Protein AF-X1TAF6-F1 (afdb_monomer_lite)

Organism: NCBI:txid412755

InterPro domains:
  IPR013785 Aldolase-type TIM barrel [G3DSA:3.20.20.70] (1-47)

Radius of gyration: 11.43 Å; chains: 1; bounding box: 29×18×26 Å

Sequence (47 aa):
MVIETNITKMFGIKHPIVAAPMGPFHTTDMCIAISEAGGLGVGAIAM

Structure (mmCIF, N/CA/C/O backbone):
data_AF-X1TAF6-F1
#
_entry.id   AF-X1TAF6-F1
#
loop_
_atom_site.group_PDB
_atom_site.id
_atom_site.type_symbol
_atom_site.label_atom_id
_atom_site.label_alt_id
_atom_site.label_comp_id
_atom_site.label_asym_id
_atom_site.label_entity_id
_atom_site.label_seq_id
_atom_site.pdbx_PDB_ins_code
_atom_site.Cartn_x
_atom_site.Cartn_y
_atom_site.Cartn_z
_atom_site.occupancy
_atom_site.B_iso_or_equiv
_atom_site.auth_seq_id
_atom_site.auth_comp_id
_atom_site.auth_asym_id
_atom_site.auth_atom_id
_atom_site.pdbx_PDB_model_num
ATOM 1 N N . MET A 1 1 ? -14.230 -4.315 4.328 1.00 62.94 1 MET A N 1
ATOM 2 C CA . MET A 1 1 ? -13.005 -3.821 4.993 1.00 62.94 1 MET A CA 1
ATOM 3 C C . MET A 1 1 ? -12.765 -4.717 6.195 1.00 62.94 1 MET A C 1
ATOM 5 O O . MET A 1 1 ? -13.706 -4.910 6.949 1.00 62.94 1 MET A O 1
ATOM 9 N N . VAL A 1 2 ? -11.585 -5.331 6.318 1.00 82.50 2 VAL A N 1
ATOM 10 C CA . VAL A 1 2 ? -11.293 -6.278 7.418 1.00 82.50 2 VAL A CA 1
ATOM 11 C C . VAL A 1 2 ? -10.572 -5.584 8.581 1.00 82.50 2 VAL A C 1
ATOM 13 O O . VAL A 1 2 ? -10.748 -5.978 9.726 1.00 82.50 2 VAL A O 1
ATOM 16 N N . ILE A 1 3 ? -9.797 -4.529 8.300 1.00 93.88 3 ILE A N 1
ATOM 17 C CA . ILE A 1 3 ? -9.011 -3.783 9.292 1.00 93.88 3 ILE A CA 1
ATOM 18 C C . ILE A 1 3 ? -9.157 -2.287 8.998 1.00 93.88 3 ILE A C 1
ATOM 20 O O . ILE A 1 3 ? -8.850 -1.854 7.888 1.00 93.88 3 ILE A O 1
ATOM 24 N N . GLU A 1 4 ? -9.607 -1.516 9.987 1.00 95.69 4 GLU A N 1
ATOM 25 C CA . GLU A 1 4 ? -9.718 -0.056 9.923 1.00 95.69 4 GLU A CA 1
ATOM 26 C C . GLU A 1 4 ? -8.660 0.589 10.830 1.00 95.69 4 GLU A C 1
ATOM 28 O O . GLU A 1 4 ? -8.504 0.205 11.989 1.00 95.69 4 GLU A O 1
ATOM 33 N N . THR A 1 5 ? -7.923 1.572 10.311 1.00 96.62 5 THR A N 1
ATOM 34 C CA . THR A 1 5 ? -6.881 2.299 11.049 1.00 96.62 5 THR A CA 1
ATOM 35 C C . THR A 1 5 ? -6.957 3.801 10.768 1.00 96.62 5 THR A C 1
ATOM 37 O O . THR A 1 5 ? -7.693 4.262 9.895 1.00 96.62 5 THR A O 1
ATOM 40 N N . ASN A 1 6 ? -6.158 4.601 11.477 1.00 97.75 6 ASN A N 1
ATOM 41 C CA . ASN A 1 6 ? -6.046 6.031 11.170 1.00 97.75 6 ASN A CA 1
ATOM 42 C C . ASN A 1 6 ? -5.513 6.280 9.746 1.00 97.75 6 ASN A C 1
ATOM 44 O O . ASN A 1 6 ? -5.893 7.267 9.126 1.00 97.75 6 ASN A O 1
ATOM 48 N N . ILE A 1 7 ? -4.699 5.369 9.199 1.00 96.56 7 ILE A N 1
ATOM 49 C CA . ILE A 1 7 ? -4.164 5.464 7.832 1.00 96.56 7 ILE A CA 1
ATOM 50 C C . ILE A 1 7 ? -5.270 5.248 6.794 1.00 96.56 7 ILE A C 1
ATOM 52 O O . ILE A 1 7 ? -5.378 6.032 5.854 1.00 96.56 7 ILE A O 1
ATOM 56 N N . THR A 1 8 ? -6.138 4.244 6.975 1.00 96.44 8 THR A N 1
ATOM 57 C CA . THR A 1 8 ? -7.261 4.021 6.044 1.00 96.44 8 THR A CA 1
ATOM 58 C C . THR A 1 8 ? -8.210 5.217 6.016 1.00 96.44 8 THR A C 1
ATOM 60 O O . THR A 1 8 ? -8.653 5.617 4.944 1.00 96.44 8 THR A O 1
ATOM 63 N N . LYS A 1 9 ? -8.458 5.843 7.176 1.00 97.06 9 LYS A N 1
ATOM 64 C CA . LYS A 1 9 ? -9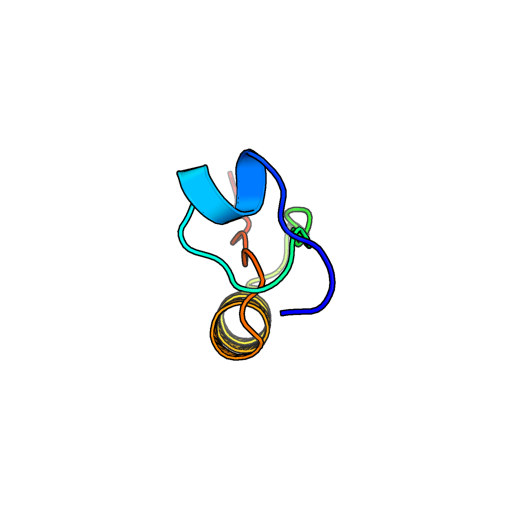.274 7.064 7.296 1.00 97.06 9 LYS A CA 1
ATOM 65 C C . LYS A 1 9 ? -8.613 8.283 6.658 1.00 97.06 9 LYS A C 1
ATOM 67 O O . LYS A 1 9 ? -9.276 9.025 5.945 1.00 97.06 9 LYS A O 1
ATOM 72 N N . MET A 1 10 ? -7.319 8.480 6.905 1.00 97.56 10 MET A N 1
ATOM 73 C CA . MET A 1 10 ? -6.567 9.636 6.412 1.00 97.56 10 MET A CA 1
ATOM 74 C C . MET A 1 10 ? -6.459 9.653 4.883 1.00 97.56 10 MET A C 1
ATOM 76 O O . MET A 1 10 ? -6.565 10.718 4.283 1.00 97.56 10 MET A O 1
ATOM 80 N N . PHE A 1 11 ? -6.264 8.489 4.260 1.00 95.81 11 PHE A N 1
ATOM 81 C CA . PHE A 1 11 ? -6.041 8.381 2.813 1.00 95.81 11 PHE A CA 1
ATOM 82 C C . PHE A 1 11 ? -7.251 7.861 2.025 1.00 95.81 11 PHE A C 1
ATOM 84 O O . PHE A 1 11 ? -7.174 7.748 0.806 1.00 95.81 11 PHE A O 1
ATOM 91 N N . GLY A 1 12 ? -8.362 7.526 2.688 1.00 95.69 12 GLY A N 1
ATOM 92 C CA . GLY A 1 12 ? -9.570 7.019 2.026 1.00 95.69 12 GLY A CA 1
ATOM 93 C C . GLY A 1 12 ? -9.403 5.642 1.367 1.00 95.69 12 GLY A C 1
ATOM 94 O O . GLY A 1 12 ? -10.133 5.314 0.434 1.00 95.69 12 GLY A O 1
ATOM 95 N N . ILE A 1 13 ? -8.446 4.834 1.831 1.00 96.50 13 ILE A N 1
ATOM 96 C CA . ILE A 1 13 ? -8.130 3.509 1.273 1.00 96.50 13 ILE A CA 1
ATOM 97 C C . ILE A 1 13 ? -8.855 2.387 2.030 1.00 96.50 13 ILE A C 1
ATOM 99 O O . ILE A 1 13 ? -9.153 2.498 3.220 1.00 96.50 13 ILE A O 1
ATOM 103 N N . LYS A 1 14 ? -9.132 1.270 1.348 1.00 96.19 14 LYS A N 1
ATOM 104 C CA . LYS A 1 14 ? -9.853 0.112 1.913 1.00 96.19 14 LYS A CA 1
ATOM 105 C C . LYS A 1 14 ? -8.975 -0.749 2.816 1.00 96.19 14 LYS A C 1
ATOM 107 O O . LYS A 1 14 ? -9.493 -1.401 3.723 1.00 96.19 14 LYS A O 1
ATOM 112 N N . HIS A 1 15 ? -7.676 -0.792 2.537 1.00 95.81 15 HIS A N 1
ATOM 113 C CA . HIS A 1 15 ? -6.710 -1.633 3.232 1.00 95.81 15 HIS A CA 1
ATOM 114 C C . HIS A 1 15 ? -5.537 -0.783 3.722 1.00 95.81 15 HIS A C 1
ATOM 116 O O . HIS A 1 15 ? -5.053 0.050 2.957 1.00 95.81 15 HIS A O 1
ATOM 122 N N . PRO A 1 16 ? -5.028 -0.995 4.951 1.00 96.44 16 PRO A N 1
ATOM 123 C CA . PRO A 1 16 ? -3.838 -0.308 5.453 1.00 96.44 16 PRO A CA 1
ATOM 124 C C . PRO A 1 16 ? -2.556 -0.895 4.827 1.00 96.44 16 PRO A C 1
ATOM 126 O O . PRO A 1 16 ? -1.636 -1.293 5.534 1.00 96.44 16 PRO A O 1
ATOM 129 N N . ILE A 1 17 ? -2.523 -1.009 3.498 1.00 95.75 17 ILE A N 1
ATOM 130 C CA . ILE A 1 17 ? -1.435 -1.595 2.714 1.00 95.75 17 ILE A CA 1
ATOM 131 C C . ILE A 1 17 ? -0.906 -0.515 1.779 1.00 95.75 17 ILE A C 1
ATOM 133 O O . ILE A 1 17 ? -1.666 0.087 1.019 1.00 95.75 17 ILE A O 1
ATOM 137 N N . VAL A 1 18 ? 0.402 -0.287 1.845 1.00 95.25 18 VAL A N 1
ATOM 138 C CA . VAL A 1 18 ? 1.106 0.727 1.060 1.00 95.25 18 VAL A CA 1
ATOM 139 C C . VAL A 1 18 ? 2.198 0.039 0.255 1.00 95.25 18 VAL A C 1
ATOM 141 O O . VAL A 1 18 ? 2.978 -0.737 0.809 1.00 95.25 18 VAL A O 1
ATOM 144 N N . ALA A 1 19 ? 2.261 0.325 -1.043 1.00 94.06 19 ALA A N 1
ATOM 145 C CA . ALA A 1 19 ? 3.379 -0.103 -1.872 1.00 94.06 19 ALA A CA 1
ATOM 146 C C . ALA A 1 19 ? 4.581 0.804 -1.596 1.00 94.06 19 ALA A C 1
ATOM 148 O O . ALA A 1 19 ? 4.469 2.024 -1.713 1.00 94.06 19 ALA A O 1
ATOM 149 N N . ALA A 1 20 ? 5.732 0.234 -1.244 1.00 92.00 20 ALA A N 1
ATOM 150 C CA . ALA A 1 20 ? 6.960 1.017 -1.187 1.00 92.00 20 ALA A CA 1
ATOM 151 C C . ALA A 1 20 ? 7.349 1.480 -2.607 1.00 92.00 20 ALA A C 1
ATOM 153 O O . ALA A 1 20 ? 7.144 0.727 -3.562 1.00 92.00 20 ALA A O 1
ATOM 154 N N . PRO A 1 21 ? 7.926 2.683 -2.773 1.00 89.06 21 PRO A N 1
ATOM 155 C CA . PRO A 1 21 ? 8.430 3.119 -4.069 1.00 89.06 21 PRO A CA 1
ATOM 156 C C . PRO A 1 21 ? 9.579 2.208 -4.522 1.00 89.06 21 PRO A C 1
ATOM 158 O O . PRO A 1 21 ? 10.585 2.064 -3.829 1.00 89.06 21 PRO A O 1
ATOM 161 N N . MET A 1 22 ? 9.431 1.599 -5.699 1.00 87.44 22 MET A N 1
ATOM 162 C CA . MET A 1 22 ? 10.403 0.671 -6.288 1.00 87.44 22 MET A CA 1
ATOM 163 C C . MET A 1 22 ? 11.086 1.309 -7.507 1.00 87.44 22 MET A C 1
ATOM 165 O O . MET A 1 22 ? 10.748 1.016 -8.653 1.00 87.44 22 MET A O 1
ATOM 169 N N . GLY A 1 23 ? 12.033 2.221 -7.267 1.00 83.19 23 GLY A N 1
ATOM 170 C CA . GLY A 1 23 ? 12.896 2.768 -8.325 1.00 83.19 23 GLY A CA 1
ATOM 171 C C . GLY A 1 23 ? 13.960 1.757 -8.788 1.00 83.19 23 GLY A C 1
ATOM 172 O O . GLY A 1 23 ? 14.245 0.808 -8.052 1.00 83.19 23 GLY A O 1
ATOM 173 N N . PRO A 1 24 ? 14.569 1.927 -9.982 1.00 86.38 24 PRO A N 1
ATOM 174 C CA . PRO A 1 24 ? 14.411 3.004 -10.973 1.00 86.38 24 PRO A CA 1
ATOM 175 C C . PRO A 1 24 ? 13.349 2.710 -12.058 1.00 86.38 24 PRO A C 1
ATOM 177 O O . PRO A 1 24 ? 13.413 3.252 -13.159 1.00 86.38 24 PRO A O 1
ATOM 180 N N . PHE A 1 25 ? 12.396 1.814 -11.797 1.00 82.62 25 PHE A N 1
ATOM 181 C CA . PHE A 1 25 ? 11.441 1.354 -12.806 1.00 82.62 25 PHE A CA 1
ATOM 182 C C . PHE A 1 25 ? 10.198 2.245 -12.892 1.00 82.62 25 PHE A C 1
ATOM 184 O O . PHE A 1 25 ? 9.678 2.723 -11.880 1.00 82.62 25 PHE A O 1
ATOM 191 N N . HIS A 1 26 ? 9.657 2.393 -14.103 1.00 82.81 26 HIS A N 1
ATOM 192 C CA . HIS A 1 26 ? 8.328 2.963 -14.301 1.00 82.81 26 HIS A CA 1
ATOM 193 C C . HIS A 1 26 ? 7.272 1.964 -13.8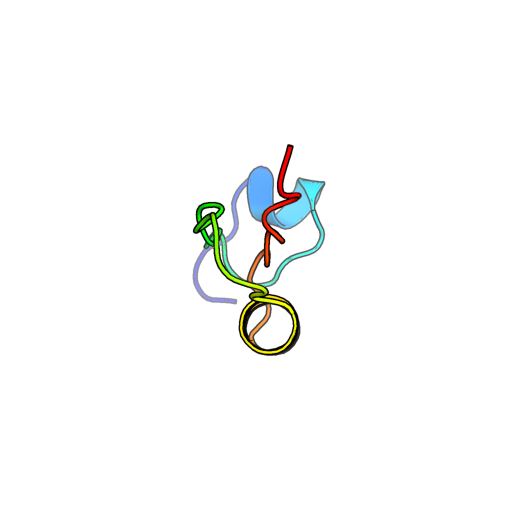20 1.00 82.81 26 HIS A C 1
ATOM 195 O O . HIS A 1 26 ? 7.002 0.958 -14.467 1.00 82.81 26 HIS A O 1
ATOM 201 N N . THR A 1 27 ? 6.688 2.244 -12.658 1.00 89.19 27 THR A N 1
ATOM 202 C CA . THR A 1 27 ? 5.761 1.351 -11.943 1.00 89.19 27 THR A CA 1
ATOM 203 C C . THR A 1 27 ? 4.311 1.845 -11.994 1.00 89.19 27 THR A C 1
ATOM 205 O O . THR A 1 27 ? 3.528 1.580 -11.085 1.00 89.19 27 THR A O 1
ATOM 208 N N . THR A 1 28 ? 3.926 2.557 -13.061 1.00 91.50 28 THR A N 1
ATOM 209 C CA . THR A 1 28 ? 2.582 3.148 -13.210 1.00 91.50 28 THR A CA 1
ATOM 210 C C . THR A 1 28 ? 1.478 2.097 -13.125 1.00 91.50 28 THR A C 1
ATOM 212 O O . THR A 1 28 ? 0.573 2.244 -12.308 1.00 91.50 28 THR A O 1
ATOM 215 N N . ASP A 1 29 ? 1.585 1.006 -13.886 1.00 93.44 29 ASP A N 1
ATOM 216 C CA . ASP A 1 29 ? 0.567 -0.054 -13.896 1.00 93.44 29 ASP A CA 1
ATOM 217 C C . ASP A 1 29 ? 0.440 -0.735 -12.528 1.00 93.44 29 ASP A C 1
ATOM 219 O O . ASP A 1 29 ? -0.662 -1.017 -12.062 1.00 93.44 29 ASP A O 1
ATOM 223 N N . MET A 1 30 ? 1.565 -0.931 -11.832 1.00 92.19 30 MET A N 1
ATOM 224 C CA . MET A 1 30 ? 1.578 -1.463 -10.467 1.00 92.19 30 MET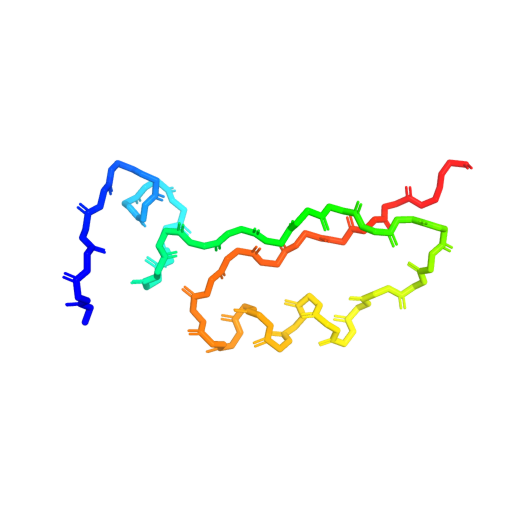 A CA 1
ATOM 225 C C . MET A 1 30 ? 0.892 -0.500 -9.485 1.00 92.19 30 MET A C 1
ATOM 227 O O . MET A 1 30 ? 0.102 -0.930 -8.646 1.00 92.19 30 MET A O 1
ATOM 231 N N . CYS A 1 31 ? 1.165 0.802 -9.592 1.00 94.19 31 CYS A N 1
ATOM 232 C CA . CYS A 1 31 ? 0.535 1.833 -8.771 1.00 94.19 31 CYS A CA 1
ATOM 233 C C . CYS A 1 31 ? -0.989 1.874 -8.982 1.00 94.19 31 CYS A C 1
ATOM 235 O O . CYS A 1 31 ? -1.748 1.936 -8.008 1.00 94.19 31 CYS A O 1
ATOM 237 N N . ILE A 1 32 ? -1.435 1.769 -10.239 1.00 95.38 32 ILE A N 1
ATOM 238 C CA . ILE A 1 32 ? -2.854 1.696 -10.606 1.00 95.38 32 ILE A CA 1
ATOM 239 C C . ILE A 1 32 ? -3.487 0.441 -10.001 1.00 95.38 32 ILE A C 1
ATOM 241 O O . ILE A 1 32 ? -4.451 0.561 -9.249 1.00 95.38 32 ILE A O 1
ATOM 245 N N . ALA A 1 33 ? -2.905 -0.738 -10.234 1.00 96.50 33 ALA A N 1
ATOM 246 C CA . ALA A 1 33 ? -3.453 -2.008 -9.756 1.00 96.50 33 ALA A CA 1
ATOM 247 C C . ALA A 1 33 ? -3.632 -2.039 -8.226 1.00 96.50 33 ALA A C 1
ATOM 249 O O . ALA A 1 33 ? -4.645 -2.517 -7.714 1.00 96.50 33 ALA A O 1
ATOM 250 N N . ILE A 1 34 ? -2.673 -1.486 -7.476 1.00 95.38 34 ILE A N 1
ATOM 251 C CA . ILE A 1 34 ? -2.753 -1.400 -6.009 1.00 95.38 34 ILE A CA 1
ATOM 252 C C . ILE A 1 34 ? -3.847 -0.422 -5.566 1.00 95.38 34 ILE A C 1
ATOM 254 O O . ILE A 1 34 ? -4.571 -0.701 -4.606 1.00 95.38 34 ILE A O 1
ATOM 258 N N . SER A 1 35 ? -3.992 0.699 -6.273 1.00 96.12 35 SER A N 1
ATOM 259 C CA . SER A 1 35 ? -5.033 1.689 -5.987 1.00 96.12 35 SER A CA 1
ATOM 260 C C . SER A 1 35 ? -6.434 1.124 -6.258 1.00 96.12 35 SER A C 1
ATOM 262 O O . SER A 1 35 ? -7.332 1.286 -5.433 1.00 96.12 35 SER A O 1
ATOM 264 N N . GLU A 1 36 ? -6.618 0.375 -7.350 1.00 97.12 36 GLU A N 1
ATOM 265 C C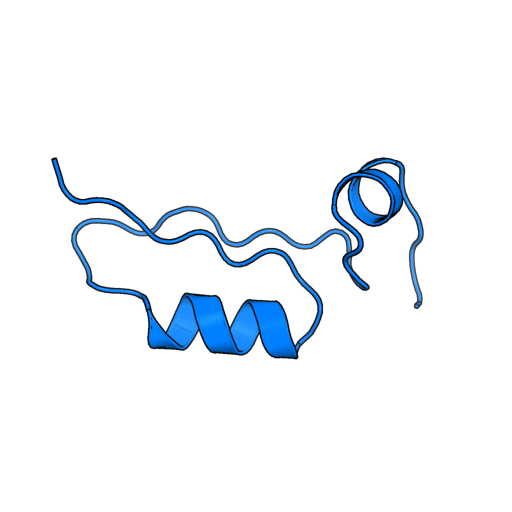A . GLU A 1 36 ? -7.875 -0.317 -7.676 1.00 97.12 36 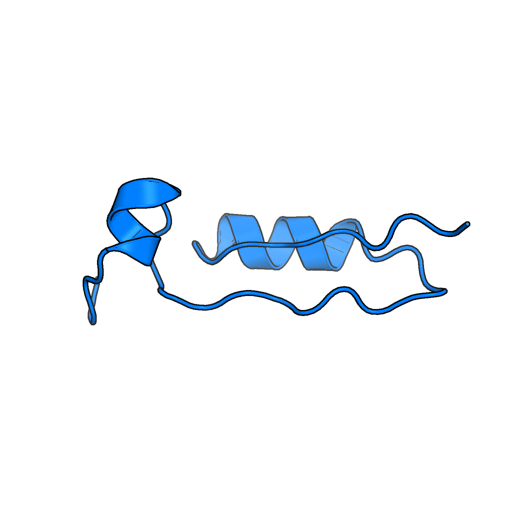GLU A CA 1
ATOM 266 C C . GLU A 1 36 ? -8.226 -1.408 -6.654 1.00 97.12 36 GLU A C 1
ATOM 268 O O . GLU A 1 36 ? -9.382 -1.535 -6.232 1.00 97.12 36 GLU A O 1
ATOM 273 N N . ALA A 1 37 ? -7.218 -2.145 -6.176 1.00 96.38 37 ALA A N 1
ATOM 274 C CA . ALA A 1 37 ? -7.368 -3.104 -5.083 1.00 96.38 37 ALA A CA 1
ATOM 275 C C . ALA A 1 37 ? -7.734 -2.433 -3.740 1.00 96.38 37 ALA A C 1
ATO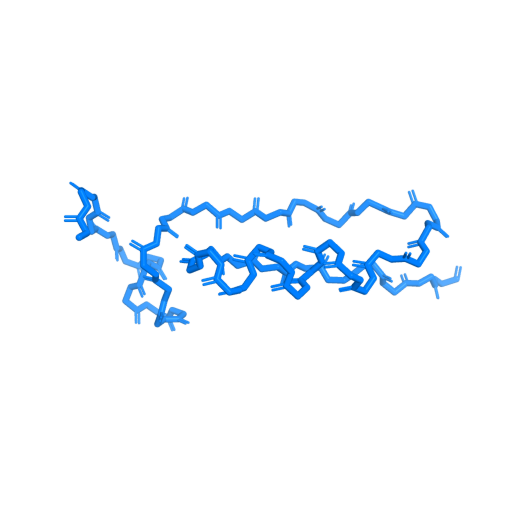M 277 O O . ALA A 1 37 ? -8.148 -3.109 -2.798 1.00 96.38 37 ALA A O 1
ATOM 278 N N . GLY A 1 38 ? -7.633 -1.103 -3.643 1.00 95.19 38 GLY A N 1
ATOM 279 C CA . GLY A 1 38 ? -7.990 -0.321 -2.463 1.00 95.19 38 GLY A CA 1
ATOM 280 C C . GLY A 1 38 ? -6.866 -0.174 -1.439 1.00 95.19 38 GLY A C 1
ATOM 281 O O . GLY A 1 38 ? -7.160 0.094 -0.273 1.00 95.19 38 GLY A O 1
ATOM 282 N N . GLY A 1 39 ? -5.611 -0.374 -1.844 1.00 95.19 39 GLY A N 1
ATOM 283 C CA . GLY A 1 39 ? -4.423 0.045 -1.095 1.00 95.19 39 GLY A CA 1
ATOM 284 C C . GLY A 1 39 ? -3.907 1.409 -1.564 1.00 95.19 39 GLY A C 1
ATOM 285 O O . GLY A 1 39 ? -4.538 2.078 -2.379 1.00 95.19 39 GLY A O 1
ATOM 286 N N . LEU A 1 40 ? -2.745 1.822 -1.056 1.00 96.06 40 LEU A N 1
ATOM 287 C CA . LEU A 1 40 ? -2.059 3.042 -1.489 1.00 96.06 40 LEU A CA 1
ATOM 288 C C . LEU A 1 40 ? -0.905 2.691 -2.438 1.00 96.06 40 LEU A C 1
ATOM 290 O O . LEU A 1 40 ? 0.139 2.198 -2.001 1.00 96.06 40 LEU A O 1
ATOM 294 N N . GLY A 1 41 ? -1.101 2.932 -3.735 1.00 93.44 41 GLY A N 1
ATOM 295 C CA . GLY A 1 41 ? -0.034 2.856 -4.731 1.00 93.44 41 GLY A CA 1
ATOM 296 C C . GLY A 1 41 ? 0.885 4.075 -4.639 1.00 93.44 41 GLY A C 1
ATOM 297 O O . GLY A 1 41 ? 0.411 5.206 -4.548 1.00 93.44 41 GLY A O 1
ATOM 298 N N . VAL A 1 42 ? 2.201 3.855 -4.660 1.00 92.06 42 VAL A N 1
ATOM 299 C CA . VAL A 1 42 ? 3.204 4.928 -4.650 1.00 92.06 42 VAL A CA 1
ATOM 300 C C . VAL A 1 42 ? 4.095 4.767 -5.872 1.00 92.06 42 VAL A C 1
ATOM 302 O O . VAL A 1 42 ? 4.825 3.785 -5.996 1.00 92.06 42 VAL A O 1
ATOM 305 N N . GLY A 1 43 ? 4.030 5.733 -6.787 1.00 87.56 43 GLY A N 1
ATOM 306 C CA . GLY A 1 43 ? 4.933 5.784 -7.932 1.00 87.56 43 GLY A CA 1
ATOM 307 C C . GLY A 1 43 ? 6.332 6.218 -7.501 1.00 87.56 43 GLY A C 1
ATOM 308 O O . GLY A 1 43 ? 6.483 7.168 -6.732 1.00 87.56 43 GLY A O 1
ATOM 309 N N . ALA A 1 44 ? 7.362 5.544 -8.008 1.00 80.50 44 ALA A N 1
ATOM 310 C CA . ALA A 1 44 ? 8.725 6.045 -7.901 1.00 80.50 44 ALA A CA 1
ATOM 311 C C . ALA A 1 44 ? 8.930 7.168 -8.933 1.00 80.50 44 ALA A C 1
ATOM 313 O O . ALA A 1 44 ? 8.782 6.939 -10.133 1.00 80.50 44 ALA A O 1
ATOM 314 N N . ILE A 1 45 ? 9.277 8.374 -8.476 1.00 70.25 45 ILE A N 1
ATOM 315 C CA . ILE A 1 45 ? 9.849 9.402 -9.350 1.00 70.25 45 ILE A CA 1
ATOM 316 C C . ILE A 1 45 ? 11.352 9.129 -9.455 1.00 70.25 45 ILE A C 1
ATOM 318 O O . ILE A 1 45 ? 12.042 9.053 -8.439 1.00 70.25 45 ILE A O 1
ATOM 322 N N . ALA A 1 46 ? 11.850 8.900 -10.669 1.00 57.25 46 ALA A N 1
ATOM 323 C CA . ALA A 1 46 ? 13.286 8.822 -10.908 1.00 57.25 46 ALA A CA 1
ATOM 324 C C . ALA A 1 46 ? 13.862 10.242 -10.795 1.00 57.25 46 ALA A C 1
ATOM 326 O O . ALA A 1 46 ? 13.415 11.136 -11.515 1.00 57.25 46 ALA A O 1
ATOM 327 N N . MET A 1 47 ? 14.786 10.450 -9.853 1.00 53.94 47 MET A N 1
ATOM 328 C CA . MET A 1 47 ? 15.708 11.592 -9.868 1.00 53.94 47 MET A CA 1
ATOM 329 C C . MET A 1 47 ? 16.888 11.274 -10.777 1.00 53.94 47 MET A C 1
ATOM 331 O O . MET A 1 47 ? 17.351 10.111 -10.727 1.00 53.94 47 MET A O 1
#

pLDDT: mean 90.23, std 10.14, range [53.94, 97.75]

Secondary structure (DSSP, 8-state):
-----HHHHHHT-SSS-BPPP-TTS--HHHHHHHHHTTSB--PPPP-

Foldseek 3Di:
DPDDDPCCVVVVFPDADEDDADPDDQCPVVQVVCVVVRYGRDYDDDD